Protein AF-A0A6V7JNB5-F1 (afdb_monomer)

Secondary structure (DSSP, 8-state):
-EEE--SPPPPTT--HHHHHHHHHHHHHHHHHHHHHH-TTS-EEE-SSPHHHHHHHHHHHHHHTT---TTSEEE--HHHHHHHHHHHHHT-

Solvent-accessible surface area (backbone atoms only — not comparable to full-atom values): 5166 Å² total; per-residue (Å²): 110,45,76,38,72,66,65,76,77,91,51,93,94,59,52,72,63,58,47,39,57,56,25,44,53,54,44,40,57,50,30,47,52,37,49,74,76,45,49,86,42,41,38,38,36,52,27,58,56,40,91,54,39,43,60,47,30,49,52,44,20,46,75,69,73,51,59,51,82,92,33,56,46,58,65,59,61,67,58,55,54,48,52,54,49,56,57,58,74,73,106

Radius of gyration: 15.02 Å; Cα contacts (8 Å, |Δi|>4): 108; chains: 1; bounding box: 34×31×42 Å

InterPro domains:
  IPR001236 Lactate/malate dehydrogenase, N-terminal [PF00056] (1-74)
  IPR001252 Malate dehydrogenase, active site [PS00068] (75-87)
  IPR036291 NAD(P)-binding domain superfamily [SSF51735] (1-75)

pLDDT: mean 96.07, std 4.72, range [66.62, 98.75]

Structure (mmC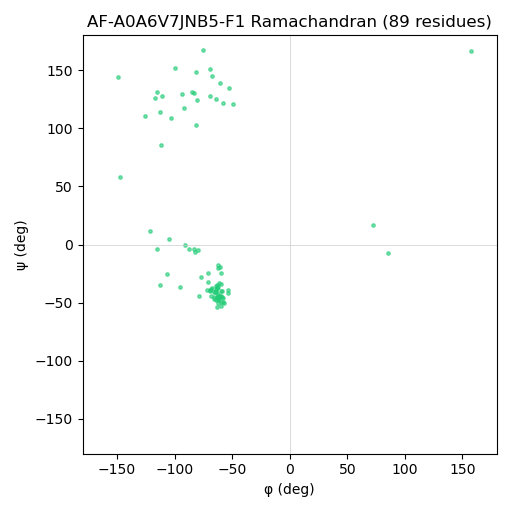IF, N/CA/C/O backbone):
data_AF-A0A6V7JNB5-F1
#
_entry.id   AF-A0A6V7JNB5-F1
#
loop_
_atom_site.group_PDB
_atom_site.id
_atom_site.type_symbol
_atom_site.label_atom_id
_atom_site.label_alt_id
_atom_site.label_comp_id
_atom_site.label_asym_id
_atom_site.label_entity_id
_atom_site.label_seq_id
_atom_site.pdbx_PDB_ins_code
_atom_site.Cartn_x
_atom_site.Cartn_y
_atom_site.Cartn_z
_atom_site.occupancy
_atom_site.B_iso_or_equiv
_atom_site.auth_seq_id
_atom_site.auth_comp_id
_atom_site.auth_asym_id
_atom_site.auth_atom_id
_atom_site.pdbx_PDB_model_num
ATOM 1 N N . VAL A 1 1 ? -13.200 -0.842 -3.685 1.00 96.31 1 VAL A N 1
ATOM 2 C CA . VAL A 1 1 ? -11.726 -0.953 -3.798 1.00 96.31 1 VAL A CA 1
ATOM 3 C C . VAL A 1 1 ? -11.173 0.461 -3.746 1.00 96.31 1 VAL A C 1
ATOM 5 O O . VAL A 1 1 ? -11.772 1.322 -4.377 1.00 96.31 1 VAL A O 1
ATOM 8 N N . VAL A 1 2 ? -10.104 0.703 -2.992 1.00 98.56 2 VAL A N 1
ATOM 9 C CA . VAL A 1 2 ? -9.386 1.982 -2.907 1.00 98.56 2 VAL A CA 1
ATOM 10 C C . VAL A 1 2 ? -7.968 1.750 -3.410 1.00 98.56 2 VAL A C 1
ATOM 12 O O . VAL A 1 2 ? -7.282 0.853 -2.930 1.00 98.56 2 VAL A O 1
ATOM 15 N N . ILE A 1 3 ? -7.536 2.540 -4.389 1.00 98.44 3 ILE A N 1
ATOM 16 C CA . ILE A 1 3 ? -6.180 2.483 -4.940 1.00 98.44 3 ILE A CA 1
ATOM 17 C C . ILE A 1 3 ? -5.472 3.768 -4.523 1.00 98.44 3 ILE A C 1
ATOM 19 O O . ILE A 1 3 ? -5.997 4.855 -4.758 1.00 98.44 3 ILE A O 1
ATOM 23 N N . ILE A 1 4 ? -4.291 3.644 -3.917 1.00 98.19 4 ILE A N 1
ATOM 24 C CA . ILE A 1 4 ? -3.495 4.769 -3.420 1.00 98.19 4 ILE A CA 1
ATOM 25 C C . ILE A 1 4 ? -2.219 4.899 -4.267 1.00 98.19 4 ILE A C 1
ATOM 27 O O . ILE A 1 4 ? -1.178 4.345 -3.905 1.00 98.19 4 ILE A O 1
ATOM 31 N N . PRO A 1 5 ? -2.282 5.614 -5.410 1.00 97.38 5 PRO A N 1
ATOM 32 C CA . PRO A 1 5 ? -1.110 6.027 -6.181 1.00 97.38 5 PRO A CA 1
ATOM 33 C C . PRO A 1 5 ? -0.529 7.363 -5.702 1.00 97.38 5 PRO A C 1
ATOM 35 O O . PRO A 1 5 ? 0.477 7.817 -6.239 1.00 97.38 5 PRO A O 1
ATOM 38 N N . ALA A 1 6 ? -1.175 8.011 -4.726 1.00 95.12 6 ALA A N 1
ATOM 39 C CA . ALA A 1 6 ? -0.787 9.319 -4.223 1.00 95.12 6 ALA A CA 1
ATOM 40 C C . ALA A 1 6 ? 0.628 9.296 -3.635 1.00 95.12 6 ALA A C 1
ATOM 42 O O . ALA A 1 6 ? 1.016 8.369 -2.927 1.00 95.12 6 ALA A O 1
ATOM 43 N N . GLY A 1 7 ? 1.400 10.333 -3.913 1.00 90.75 7 GLY A N 1
ATOM 44 C CA . GLY A 1 7 ? 2.764 10.455 -3.429 1.00 90.75 7 GLY A CA 1
ATOM 45 C C . GLY A 1 7 ? 3.564 11.404 -4.299 1.00 90.75 7 GLY A C 1
ATOM 46 O O . GLY A 1 7 ? 3.152 11.782 -5.397 1.00 90.75 7 GLY A O 1
ATOM 47 N N . VAL A 1 8 ? 4.724 11.795 -3.795 1.00 89.69 8 VAL A N 1
ATOM 48 C CA . VAL A 1 8 ? 5.664 12.635 -4.527 1.00 89.69 8 VAL A CA 1
ATO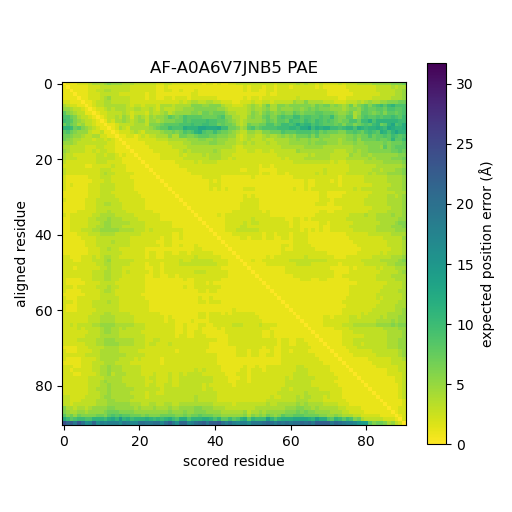M 49 C C . VAL A 1 8 ? 6.665 11.723 -5.239 1.00 89.69 8 VAL A C 1
ATOM 51 O O . VAL A 1 8 ? 7.220 10.822 -4.605 1.00 89.69 8 VAL A O 1
ATOM 54 N N . PRO A 1 9 ? 6.909 11.899 -6.550 1.00 85.56 9 PRO A N 1
ATOM 55 C CA . PRO A 1 9 ? 7.990 11.195 -7.221 1.00 85.56 9 PRO A CA 1
ATOM 56 C C . PRO A 1 9 ? 9.333 11.724 -6.720 1.00 85.56 9 PRO A C 1
ATOM 58 O O . PRO A 1 9 ? 9.465 12.897 -6.367 1.00 85.56 9 PRO A O 1
ATOM 61 N N . ARG A 1 10 ? 10.362 10.875 -6.737 1.00 86.06 10 ARG A N 1
ATOM 62 C CA . ARG A 1 10 ? 11.713 11.301 -6.366 1.00 86.06 10 ARG A CA 1
ATOM 63 C C . ARG A 1 10 ? 12.163 12.457 -7.267 1.00 86.06 10 ARG A C 1
ATOM 65 O O . ARG A 1 10 ? 12.228 12.300 -8.484 1.00 86.06 10 ARG A O 1
ATOM 72 N N . LYS A 1 11 ? 12.502 13.597 -6.662 1.00 86.19 11 LYS A N 1
ATOM 73 C CA . LYS A 1 11 ? 13.062 14.765 -7.358 1.00 86.19 11 LYS A CA 1
ATOM 74 C C . LYS A 1 11 ? 14.587 14.818 -7.196 1.00 86.19 11 LYS A C 1
ATOM 76 O O . LYS A 1 11 ? 15.098 14.330 -6.183 1.00 86.19 11 LYS A O 1
ATOM 81 N N . PRO A 1 12 ? 15.329 15.407 -8.154 1.00 88.50 12 PRO A N 1
ATOM 82 C CA . PRO A 1 12 ? 16.746 15.708 -7.962 1.00 88.50 12 PRO A CA 1
ATOM 83 C C . PRO A 1 12 ? 16.957 16.510 -6.669 1.00 88.50 12 PRO A C 1
ATOM 85 O O . PRO A 1 12 ? 16.198 17.434 -6.391 1.00 88.50 12 PRO A O 1
ATOM 88 N N . GLY A 1 13 ? 17.952 16.130 -5.865 1.00 88.12 13 GLY A N 1
ATOM 89 C CA . GLY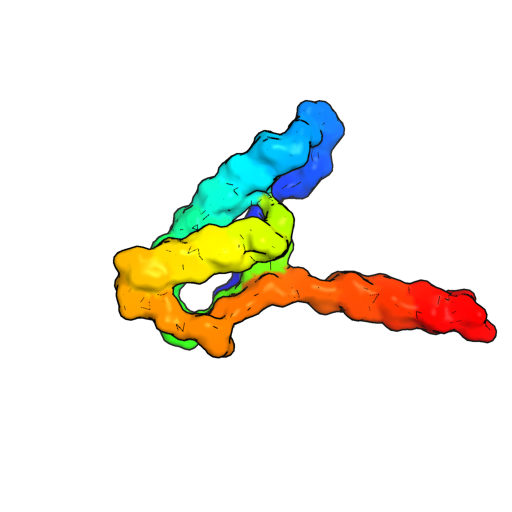 A 1 13 ? 18.246 16.770 -4.574 1.00 88.12 13 GLY A CA 1
ATOM 90 C C . GLY A 1 13 ? 17.446 16.252 -3.369 1.00 88.12 13 GLY A C 1
ATOM 91 O O . GLY A 1 13 ? 17.779 16.608 -2.247 1.00 88.12 13 GLY A O 1
ATOM 92 N N . MET A 1 14 ? 16.445 15.385 -3.562 1.00 89.12 14 MET A N 1
ATOM 93 C CA . MET A 1 14 ? 15.691 14.770 -2.461 1.00 89.12 14 MET A CA 1
ATOM 94 C C . MET A 1 14 ? 16.399 13.513 -1.932 1.00 89.12 14 MET A C 1
ATOM 96 O O . MET A 1 14 ? 16.773 12.622 -2.714 1.00 89.12 14 MET A O 1
ATOM 100 N N . THR A 1 15 ? 16.558 13.411 -0.609 1.00 90.25 15 THR A N 1
ATOM 101 C CA . THR A 1 15 ? 17.099 12.201 0.023 1.00 90.25 15 THR A CA 1
ATOM 102 C C . THR A 1 15 ? 16.058 11.076 0.040 1.00 90.25 15 THR A C 1
ATOM 104 O O . THR A 1 15 ? 14.876 11.274 -0.253 1.00 90.25 15 THR A O 1
ATOM 107 N N . ARG A 1 16 ? 16.493 9.849 0.353 1.00 86.25 16 ARG A N 1
ATOM 108 C CA . ARG A 1 16 ? 15.559 8.725 0.538 1.00 86.25 16 ARG A CA 1
ATOM 109 C C . ARG A 1 16 ? 14.624 8.967 1.724 1.00 86.25 16 ARG A C 1
ATOM 111 O O . ARG A 1 16 ? 13.444 8.646 1.617 1.00 86.25 16 ARG A O 1
ATOM 118 N N . ASP A 1 17 ? 15.142 9.566 2.791 1.00 89.62 17 ASP A N 1
ATOM 119 C CA . ASP A 1 17 ? 14.386 9.814 4.017 1.00 89.62 17 ASP A CA 1
ATOM 120 C C . ASP A 1 17 ? 13.346 10.920 3.816 1.00 89.62 17 ASP A C 1
ATOM 122 O O . ASP A 1 17 ? 12.208 10.768 4.249 1.00 89.62 17 ASP A O 1
ATO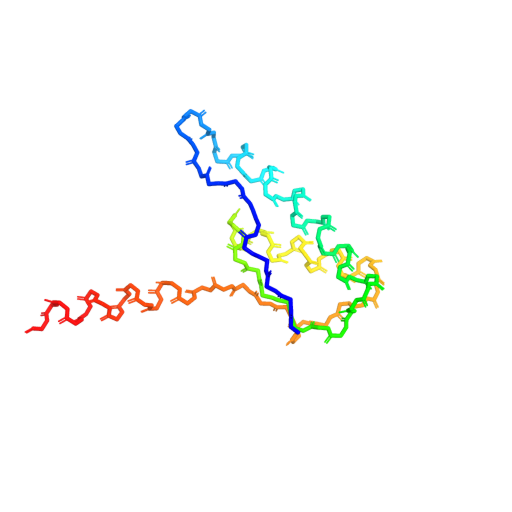M 126 N N . ASP A 1 18 ? 13.670 11.981 3.068 1.00 89.88 18 ASP A N 1
ATOM 127 C CA . ASP A 1 18 ? 12.703 13.038 2.729 1.00 89.88 18 ASP A CA 1
ATOM 128 C C . ASP A 1 18 ? 11.513 12.484 1.938 1.00 89.88 18 ASP A C 1
ATOM 130 O O . ASP A 1 18 ? 10.349 12.797 2.214 1.00 89.88 18 ASP A O 1
ATOM 134 N N . LEU A 1 19 ? 11.810 11.632 0.952 1.00 89.94 19 LEU A N 1
ATOM 135 C CA . LEU A 1 19 ? 10.800 10.964 0.140 1.00 89.94 19 LEU A CA 1
ATOM 136 C C . LEU A 1 19 ? 9.927 10.044 1.001 1.00 89.94 19 LEU A C 1
ATOM 138 O O . LEU A 1 19 ? 8.702 10.066 0.874 1.00 89.94 19 LEU A O 1
ATOM 142 N N . PHE A 1 20 ? 10.554 9.254 1.878 1.00 92.62 20 PHE A N 1
ATOM 143 C CA . PHE A 1 20 ? 9.846 8.382 2.808 1.00 92.62 20 PHE A CA 1
ATOM 144 C C . PHE A 1 20 ? 8.920 9.184 3.723 1.00 92.62 20 PHE A C 1
ATOM 146 O O . PHE A 1 20 ? 7.729 8.898 3.754 1.00 92.62 20 PHE A O 1
ATOM 153 N N . ASN A 1 21 ? 9.427 10.216 4.398 1.00 93.56 21 ASN A N 1
ATOM 154 C CA . ASN A 1 21 ? 8.651 11.030 5.335 1.00 93.56 21 ASN A CA 1
ATOM 155 C C . ASN A 1 21 ? 7.449 11.697 4.656 1.00 93.56 21 ASN A C 1
ATOM 157 O O . ASN A 1 21 ? 6.350 11.718 5.212 1.00 93.56 21 ASN A O 1
ATOM 161 N N . THR A 1 22 ? 7.639 12.189 3.429 1.00 94.56 22 THR A N 1
ATOM 162 C CA . THR A 1 22 ? 6.568 12.810 2.641 1.00 94.56 22 THR A CA 1
ATOM 163 C C . THR A 1 22 ? 5.485 11.801 2.262 1.00 94.56 22 THR A C 1
ATOM 165 O O . THR A 1 22 ? 4.299 12.067 2.428 1.00 94.56 22 THR A O 1
ATOM 168 N N . ASN A 1 23 ? 5.861 10.625 1.762 1.00 95.50 23 ASN A N 1
ATOM 169 C CA . ASN A 1 23 ? 4.869 9.634 1.344 1.00 95.50 23 ASN A CA 1
ATOM 170 C C . ASN A 1 23 ? 4.241 8.901 2.539 1.00 95.50 23 ASN A C 1
ATOM 172 O O . ASN A 1 23 ? 3.081 8.506 2.465 1.00 95.50 23 ASN A O 1
ATOM 176 N N . ALA A 1 24 ? 4.961 8.769 3.654 1.00 95.88 24 ALA A N 1
ATOM 177 C CA . ALA A 1 24 ? 4.454 8.207 4.899 1.00 95.88 24 ALA A CA 1
ATOM 178 C C . ALA A 1 24 ? 3.287 9.029 5.464 1.00 95.88 24 ALA A C 1
ATOM 180 O O . ALA A 1 24 ? 2.273 8.448 5.849 1.00 95.88 24 ALA A O 1
ATOM 181 N N . SER A 1 25 ? 3.396 10.363 5.485 1.00 96.88 25 SER A N 1
ATOM 182 C CA . SER A 1 25 ? 2.309 11.230 5.958 1.00 96.88 25 SER A CA 1
ATOM 183 C C . SER A 1 25 ? 1.084 11.156 5.046 1.00 96.88 25 SER A C 1
ATOM 185 O O . SER A 1 25 ? -0.021 10.943 5.538 1.00 96.88 25 SER A O 1
ATOM 187 N N . ILE A 1 26 ? 1.285 11.213 3.725 1.00 97.81 26 ILE A N 1
ATOM 188 C CA . ILE A 1 26 ? 0.208 11.088 2.730 1.00 97.81 26 ILE A CA 1
ATOM 189 C C . ILE A 1 26 ? -0.539 9.759 2.897 1.00 97.81 26 ILE A C 1
ATOM 191 O O . ILE A 1 26 ? -1.768 9.737 2.951 1.00 97.81 26 ILE A O 1
ATOM 195 N N . VAL A 1 27 ? 0.188 8.642 2.991 1.00 98.31 27 VAL A N 1
ATOM 196 C CA . VAL A 1 27 ? -0.423 7.312 3.128 1.00 98.31 27 VAL A CA 1
ATOM 197 C C . VAL A 1 27 ? -1.159 7.172 4.454 1.00 98.31 27 VAL A C 1
ATOM 199 O O . VAL A 1 27 ? -2.259 6.627 4.465 1.00 98.31 27 VAL A O 1
ATOM 202 N N . ARG A 1 28 ? -0.596 7.683 5.555 1.00 98.31 28 ARG A N 1
ATOM 203 C CA . ARG A 1 28 ? -1.255 7.678 6.867 1.00 98.31 28 ARG A CA 1
ATOM 204 C C . ARG A 1 28 ? -2.607 8.389 6.809 1.00 98.31 28 ARG A C 1
ATOM 206 O O . ARG A 1 28 ? -3.603 7.824 7.252 1.00 98.31 28 ARG A O 1
ATOM 213 N N . ASP A 1 29 ? -2.641 9.595 6.253 1.00 98.50 29 ASP A N 1
ATOM 214 C CA . ASP A 1 29 ? -3.851 10.423 6.237 1.00 98.50 29 ASP A CA 1
ATOM 215 C C . ASP A 1 29 ? -4.935 9.812 5.333 1.00 98.50 29 ASP A C 1
ATOM 217 O O . ASP A 1 29 ? -6.113 9.779 5.688 1.00 98.50 29 ASP A O 1
ATOM 221 N N . LEU A 1 30 ? -4.540 9.229 4.196 1.00 98.56 30 LEU A N 1
ATOM 222 C CA . LEU A 1 30 ? -5.465 8.502 3.325 1.00 98.56 30 LEU A CA 1
ATOM 223 C C . LEU A 1 30 ? -5.960 7.195 3.960 1.00 98.56 30 LEU A C 1
ATOM 225 O O . LEU A 1 30 ? -7.138 6.869 3.830 1.00 98.56 30 LEU A O 1
ATOM 229 N N . ALA A 1 31 ? -5.103 6.455 4.669 1.00 98.44 31 ALA A N 1
ATOM 230 C CA . ALA A 1 31 ? -5.504 5.247 5.391 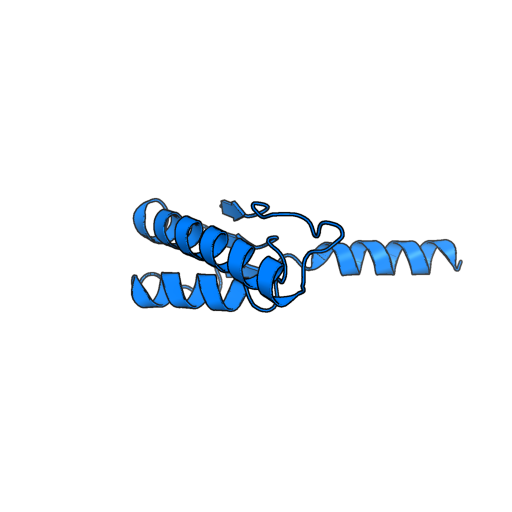1.00 98.44 31 ALA A CA 1
ATOM 231 C C . ALA A 1 31 ? -6.501 5.560 6.519 1.00 98.44 31 ALA A C 1
ATOM 233 O O . ALA A 1 31 ? -7.444 4.795 6.721 1.00 98.44 31 ALA A O 1
ATOM 234 N N . GLN A 1 32 ? -6.347 6.702 7.197 1.00 98.69 32 GLN A N 1
ATOM 235 C CA . GLN A 1 32 ? -7.303 7.183 8.197 1.00 98.69 32 GLN A CA 1
ATOM 236 C C . GLN A 1 32 ? -8.679 7.436 7.562 1.00 98.69 32 GLN A C 1
ATOM 238 O O . GLN A 1 32 ? -9.688 6.929 8.048 1.00 98.69 32 GLN A O 1
ATOM 243 N N . ALA A 1 33 ? -8.720 8.124 6.417 1.00 98.69 33 ALA A N 1
ATOM 244 C CA . ALA A 1 33 ? -9.967 8.347 5.683 1.00 98.69 33 ALA A CA 1
ATOM 245 C C . ALA A 1 33 ? -10.615 7.031 5.209 1.00 98.69 33 ALA A C 1
ATOM 247 O O . ALA A 1 33 ? -11.838 6.886 5.240 1.00 98.69 33 ALA A O 1
ATOM 248 N N . VAL A 1 34 ? -9.813 6.042 4.799 1.00 98.62 34 VAL A N 1
ATOM 249 C CA . VAL A 1 34 ? -10.319 4.701 4.462 1.00 98.62 34 VAL A CA 1
ATOM 250 C C . VAL A 1 34 ? -10.950 4.027 5.678 1.00 98.62 34 VAL A C 1
ATOM 252 O O . VAL A 1 34 ? -12.040 3.467 5.547 1.00 98.62 34 VAL A O 1
ATOM 255 N N . ALA A 1 35 ? -10.300 4.104 6.843 1.00 98.62 35 ALA A N 1
ATOM 256 C CA . ALA A 1 35 ? -10.802 3.521 8.083 1.00 98.62 35 ALA A CA 1
ATOM 257 C C . ALA A 1 35 ? -12.182 4.080 8.468 1.00 98.62 35 ALA A C 1
ATOM 259 O O . ALA A 1 35 ? -13.058 3.326 8.889 1.00 98.62 35 ALA A O 1
ATOM 260 N N . GLU A 1 36 ? -12.383 5.385 8.282 1.00 98.62 36 GLU A N 1
ATOM 261 C CA . GLU A 1 36 ? -13.619 6.088 8.639 1.00 98.62 36 GLU A CA 1
ATOM 262 C C . GLU A 1 36 ? -14.743 5.882 7.616 1.00 98.62 36 GLU A C 1
ATOM 264 O O . GLU A 1 36 ? -15.891 5.641 7.986 1.00 98.62 36 GLU A O 1
ATOM 269 N N . VAL A 1 37 ? -14.430 5.970 6.320 1.00 98.69 37 VAL A N 1
ATOM 270 C CA . VAL A 1 37 ? -15.454 6.054 5.264 1.00 98.69 37 VAL A CA 1
ATOM 271 C C . VAL A 1 37 ? -15.776 4.693 4.652 1.00 98.69 37 VAL A C 1
ATOM 273 O O . VAL A 1 37 ? -16.921 4.424 4.286 1.00 98.69 37 VAL A O 1
ATOM 276 N N . CYS A 1 38 ? -14.780 3.818 4.492 1.00 98.50 38 CYS A N 1
ATOM 277 C CA . CYS A 1 38 ? -14.953 2.551 3.779 1.00 98.50 38 CYS A CA 1
ATOM 278 C C . CYS A 1 38 ? -14.069 1.411 4.327 1.00 98.50 38 CYS A C 1
ATOM 280 O O . CYS A 1 38 ? -13.351 0.769 3.556 1.00 98.50 38 CYS A O 1
ATOM 282 N N . PRO A 1 39 ? -14.178 1.055 5.624 1.00 98.19 39 PRO A N 1
ATOM 283 C CA . PRO A 1 39 ? -13.264 0.118 6.295 1.00 98.19 39 PRO A CA 1
ATOM 284 C C . PRO A 1 39 ? -13.233 -1.297 5.696 1.00 98.19 39 PRO A C 1
ATOM 286 O O . PRO A 1 39 ? -12.293 -2.050 5.910 1.00 98.19 39 PRO A O 1
ATOM 289 N N . LYS A 1 40 ? -14.259 -1.685 4.927 1.00 98.19 40 LYS A N 1
ATOM 290 C CA . LYS A 1 40 ? -14.342 -3.000 4.266 1.00 98.19 40 LYS A CA 1
ATOM 291 C C . LYS A 1 40 ? -13.758 -3.012 2.847 1.00 98.19 40 LYS A C 1
ATOM 293 O O . LYS A 1 40 ? -13.815 -4.046 2.174 1.00 98.19 40 LYS A O 1
ATOM 298 N N . ALA A 1 41 ? -13.251 -1.886 2.346 1.00 98.62 41 ALA A N 1
ATOM 299 C CA . ALA A 1 41 ? -12.658 -1.820 1.019 1.00 98.62 41 ALA A CA 1
ATOM 300 C C . ALA A 1 41 ? -11.351 -2.626 0.946 1.00 98.62 41 ALA A C 1
ATOM 302 O O . ALA A 1 41 ? -10.570 -2.662 1.886 1.00 98.62 41 ALA A O 1
ATOM 303 N N . PHE A 1 42 ? -11.096 -3.238 -0.209 1.00 98.75 42 PHE A N 1
ATOM 304 C CA . PHE A 1 42 ? -9.749 -3.669 -0.580 1.00 98.75 42 PHE A CA 1
ATOM 305 C C . PHE A 1 42 ? -8.880 -2.435 -0.849 1.00 98.75 42 PHE A C 1
ATOM 307 O O . PHE A 1 42 ? -9.293 -1.588 -1.646 1.00 98.75 42 PHE A O 1
ATOM 314 N N . VAL A 1 43 ? -7.715 -2.345 -0.211 1.00 98.69 43 VAL A N 1
ATOM 315 C CA . VAL A 1 43 ? -6.786 -1.211 -0.241 1.00 98.69 43 VAL A CA 1
ATOM 316 C C . VAL A 1 43 ? -5.500 -1.614 -0.962 1.00 98.69 43 VAL A C 1
ATOM 318 O O . VAL A 1 43 ? -4.733 -2.442 -0.473 1.00 98.69 43 VAL A O 1
ATOM 321 N N . ALA A 1 44 ? -5.264 -0.999 -2.119 1.00 98.69 44 ALA A N 1
ATOM 322 C CA . ALA A 1 44 ? -4.091 -1.219 -2.955 1.00 98.69 44 ALA A CA 1
ATOM 323 C C . ALA A 1 44 ? -3.101 -0.055 -2.801 1.00 98.69 44 ALA A C 1
ATOM 325 O O . ALA A 1 44 ? -3.362 1.050 -3.284 1.00 98.69 44 ALA A O 1
ATOM 326 N N . ILE A 1 45 ? -1.964 -0.289 -2.148 1.00 98.44 45 ILE A N 1
ATOM 327 C CA . ILE A 1 45 ? -0.927 0.726 -1.929 1.00 98.44 45 ILE A CA 1
ATOM 328 C C . ILE A 1 45 ? 0.094 0.678 -3.070 1.00 98.44 45 ILE A C 1
ATOM 330 O O . ILE A 1 45 ? 0.780 -0.327 -3.252 1.00 98.44 45 ILE A O 1
ATOM 334 N N . ILE A 1 46 ? 0.210 1.770 -3.827 1.00 97.94 46 ILE A N 1
ATOM 335 C CA . ILE A 1 46 ? 1.234 1.962 -4.872 1.00 97.94 46 ILE A CA 1
ATOM 336 C C . ILE A 1 46 ? 2.305 2.961 -4.398 1.00 97.94 46 ILE A C 1
ATOM 338 O O . ILE A 1 46 ? 3.448 2.919 -4.855 1.00 97.94 46 ILE A O 1
ATOM 342 N N . SER A 1 47 ? 1.953 3.857 -3.470 1.00 96.62 47 SER A N 1
ATOM 343 C CA . SER A 1 47 ? 2.839 4.874 -2.896 1.00 96.62 47 SER A CA 1
ATOM 344 C C . SER A 1 47 ? 4.171 4.289 -2.428 1.00 96.62 47 SER A C 1
ATOM 346 O O . SER A 1 47 ? 4.220 3.420 -1.555 1.00 96.62 47 SER A O 1
ATOM 348 N N . ASN A 1 48 ? 5.268 4.799 -2.985 1.00 94.44 48 ASN A N 1
ATOM 349 C CA . ASN A 1 48 ? 6.606 4.333 -2.648 1.00 94.44 48 ASN A CA 1
ATOM 350 C C . ASN A 1 48 ? 7.134 4.967 -1.350 1.00 94.44 48 ASN A C 1
ATOM 352 O O . ASN A 1 48 ? 6.870 6.143 -1.107 1.00 94.44 48 ASN A O 1
ATOM 356 N N . PRO A 1 49 ? 7.961 4.251 -0.572 1.00 94.94 49 PRO A N 1
ATOM 357 C CA . PRO A 1 49 ? 8.351 2.852 -0.769 1.00 94.94 49 PRO A CA 1
ATOM 358 C C . PRO A 1 49 ? 7.278 1.879 -0.247 1.00 94.94 49 PRO A C 1
ATOM 360 O O . PRO A 1 49 ? 6.938 1.922 0.934 1.00 94.94 49 PRO A O 1
ATOM 363 N N . VAL A 1 50 ? 6.796 0.962 -1.101 1.00 97.00 50 VAL A N 1
ATOM 364 C CA . VAL A 1 50 ? 5.719 -0.004 -0.767 1.00 97.00 50 VAL A CA 1
ATOM 365 C C . VAL A 1 50 ? 6.028 -0.805 0.504 1.00 97.00 50 VAL A C 1
ATOM 367 O O . VAL A 1 50 ? 5.157 -0.995 1.351 1.00 97.00 50 VAL A O 1
ATOM 370 N N . ASN A 1 51 ? 7.293 -1.196 0.681 1.00 96.50 51 ASN A N 1
ATOM 371 C CA . ASN A 1 51 ? 7.763 -1.966 1.837 1.00 96.50 51 ASN A CA 1
ATOM 372 C C . ASN A 1 51 ? 7.595 -1.240 3.179 1.00 96.50 51 ASN A C 1
ATOM 374 O O . ASN A 1 51 ? 7.650 -1.882 4.222 1.00 96.50 51 ASN A O 1
ATOM 378 N N . SER A 1 52 ? 7.407 0.080 3.170 1.00 96.75 52 SER A N 1
ATOM 379 C CA . SER A 1 52 ? 7.191 0.869 4.384 1.00 96.75 52 SER A CA 1
ATOM 380 C C . SER A 1 52 ? 5.781 1.451 4.448 1.00 96.75 52 SER A C 1
ATOM 382 O O . SER A 1 52 ? 5.197 1.516 5.525 1.00 96.75 52 SER A O 1
ATOM 384 N N . THR A 1 53 ? 5.195 1.829 3.310 1.00 97.62 53 THR A N 1
ATOM 385 C CA . THR A 1 53 ? 3.849 2.416 3.256 1.00 97.62 53 THR A CA 1
ATOM 386 C C . THR A 1 53 ? 2.744 1.399 3.547 1.00 97.62 53 THR A C 1
ATOM 388 O O . THR A 1 53 ? 1.758 1.768 4.182 1.00 97.62 53 THR A O 1
ATOM 391 N N . VAL A 1 54 ? 2.912 0.122 3.176 1.00 98.50 54 VAL A N 1
ATOM 392 C CA . VAL A 1 54 ? 1.963 -0.944 3.553 1.00 98.50 54 VAL A CA 1
ATOM 393 C C . VAL A 1 54 ? 1.913 -1.134 5.076 1.00 98.50 54 VAL A C 1
ATOM 395 O O . VAL A 1 54 ? 0.820 -0.996 5.621 1.00 98.50 54 VAL A O 1
ATOM 398 N N . PRO A 1 55 ? 3.038 -1.353 5.795 1.00 98.38 55 PRO A N 1
ATOM 399 C CA . PRO A 1 55 ? 3.027 -1.381 7.259 1.00 98.38 55 PRO A CA 1
ATOM 400 C C . PRO A 1 55 ? 2.408 -0.135 7.903 1.00 98.38 55 PRO A C 1
ATOM 402 O O . PRO A 1 55 ? 1.622 -0.266 8.834 1.00 98.38 55 PRO A O 1
ATOM 405 N N . ILE A 1 56 ? 2.698 1.067 7.389 1.00 98.38 56 ILE A N 1
ATOM 406 C CA . ILE A 1 56 ? 2.109 2.314 7.908 1.00 98.38 56 ILE A CA 1
ATOM 407 C C . ILE A 1 56 ? 0.581 2.293 7.798 1.00 98.38 56 ILE A C 1
ATOM 409 O O . ILE A 1 56 ? -0.108 2.576 8.776 1.00 98.38 56 ILE A O 1
ATOM 413 N N . ALA A 1 57 ? 0.044 1.950 6.626 1.00 98.50 57 ALA A N 1
ATOM 414 C CA . ALA A 1 57 ? -1.398 1.862 6.431 1.00 98.50 57 ALA A CA 1
ATOM 415 C C . ALA A 1 57 ? -2.023 0.758 7.304 1.00 98.50 57 ALA A C 1
ATOM 417 O O . ALA A 1 57 ? -3.065 0.992 7.915 1.00 98.50 57 ALA A O 1
ATOM 418 N N . SER A 1 58 ? -1.370 -0.402 7.433 1.00 98.56 58 SER A N 1
ATOM 419 C CA . SER A 1 58 ? -1.809 -1.484 8.325 1.00 98.56 58 SER A CA 1
ATOM 420 C C . SER A 1 58 ? -1.920 -1.026 9.780 1.00 98.56 58 SER A C 1
ATOM 422 O O . SER A 1 58 ? -2.937 -1.278 10.420 1.00 98.56 58 SER A O 1
ATOM 424 N N . GLU A 1 59 ? -0.919 -0.304 10.287 1.00 98.69 59 GLU A N 1
ATOM 425 C CA . GLU A 1 59 ? -0.912 0.235 11.653 1.00 98.69 59 GLU A CA 1
ATOM 426 C C . GLU A 1 59 ? -2.019 1.270 11.880 1.00 98.69 59 GLU A C 1
ATOM 428 O O . GLU A 1 59 ? -2.655 1.283 12.933 1.00 98.69 59 GLU A O 1
ATOM 433 N N . VAL A 1 60 ? -2.296 2.127 10.892 1.00 98.62 60 VAL A N 1
ATOM 434 C CA . VAL A 1 60 ? -3.410 3.088 10.968 1.00 98.62 60 VAL A CA 1
ATOM 435 C C . VAL A 1 60 ? -4.750 2.358 11.066 1.00 98.62 60 VAL A C 1
ATOM 437 O O . VAL A 1 60 ? -5.545 2.646 11.960 1.00 98.62 60 VAL A O 1
ATOM 440 N N . LEU A 1 61 ? -4.979 1.362 10.207 1.00 98.62 61 LEU A N 1
ATOM 441 C CA . LEU A 1 61 ? -6.195 0.546 10.248 1.00 98.62 61 LEU A CA 1
ATOM 442 C C . LEU A 1 61 ? -6.309 -0.253 11.556 1.00 98.62 61 LEU A C 1
ATOM 444 O O . LEU A 1 61 ? -7.414 -0.431 12.074 1.00 98.62 61 LEU A O 1
ATOM 448 N N . GLN A 1 62 ? -5.183 -0.720 12.108 1.00 98.56 62 GLN A N 1
ATOM 449 C CA . GLN A 1 62 ? -5.150 -1.461 13.369 1.00 98.56 62 GLN A CA 1
ATOM 450 C C . GLN A 1 62 ? -5.511 -0.557 14.549 1.00 98.56 62 GLN A C 1
ATOM 452 O O . GLN A 1 62 ? -6.356 -0.932 15.360 1.00 98.56 62 GLN A O 1
ATOM 457 N N . LYS A 1 63 ? -4.96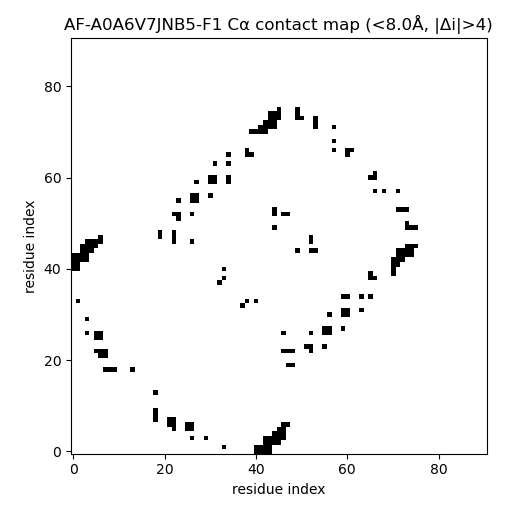2 0.663 14.600 1.00 98.56 63 LYS A N 1
ATOM 458 C CA . LYS A 1 63 ? -5.322 1.681 15.601 1.00 98.56 63 LYS A CA 1
ATOM 459 C C . LYS A 1 63 ? -6.791 2.094 15.522 1.00 98.56 63 LYS A C 1
ATOM 461 O O . LYS A 1 63 ? -7.392 2.379 16.552 1.00 98.56 63 LYS A O 1
ATOM 466 N N . ALA A 1 64 ? -7.369 2.089 14.323 1.00 98.25 64 ALA A N 1
ATOM 467 C CA . ALA A 1 64 ? -8.791 2.339 14.107 1.00 98.25 64 ALA A CA 1
ATOM 468 C C . ALA A 1 64 ? -9.690 1.113 14.385 1.00 98.25 64 ALA A C 1
ATOM 470 O O . ALA A 1 64 ? -10.911 1.226 14.309 1.00 98.25 64 ALA A O 1
ATOM 471 N N . GLY A 1 65 ? -9.122 -0.059 14.700 1.00 98.50 65 GLY A N 1
ATOM 472 C CA . GLY A 1 65 ? -9.876 -1.277 15.021 1.00 98.50 65 GLY A CA 1
ATOM 473 C C . GLY A 1 65 ? -10.561 -1.948 13.824 1.00 98.50 65 GLY A C 1
ATOM 474 O O . GLY A 1 65 ? -11.456 -2.768 14.016 1.00 98.50 65 GLY A O 1
ATOM 475 N N . VAL A 1 66 ? -10.159 -1.614 12.592 1.00 98.56 66 VAL A N 1
ATOM 476 C CA . VAL A 1 66 ? -10.797 -2.086 11.343 1.00 98.56 66 VAL A CA 1
ATOM 477 C C . VAL A 1 66 ? -9.841 -2.851 10.423 1.00 98.56 66 VAL A C 1
ATOM 479 O O . VAL A 1 66 ? -10.154 -3.107 9.262 1.00 98.56 66 VAL A O 1
ATOM 482 N N . TYR A 1 67 ? -8.660 -3.208 10.924 1.00 98.62 67 TYR A N 1
ATOM 483 C CA . TYR A 1 67 ? -7.649 -3.930 10.159 1.00 98.62 67 TYR A CA 1
ATOM 484 C C . TYR A 1 67 ? -8.109 -5.336 9.750 1.00 98.62 67 TYR A C 1
ATOM 486 O O . TYR A 1 67 ? -8.443 -6.165 10.594 1.00 98.62 67 TYR A O 1
ATOM 494 N N . ASP A 1 68 ? -8.044 -5.616 8.448 1.00 98.38 68 ASP A N 1
ATOM 495 C CA . ASP A 1 68 ? -8.187 -6.951 7.866 1.00 98.38 68 ASP A CA 1
ATOM 496 C C . ASP A 1 68 ? -6.957 -7.228 6.979 1.00 98.38 68 ASP A C 1
ATOM 498 O O . ASP A 1 68 ? -6.815 -6.600 5.921 1.00 98.38 68 ASP A O 1
ATOM 502 N N . PRO A 1 69 ? -6.057 -8.153 7.371 1.00 97.88 69 PRO A N 1
ATOM 503 C CA . PRO A 1 69 ? -4.837 -8.442 6.616 1.00 97.88 69 PRO A CA 1
ATOM 504 C C . PRO A 1 69 ? -5.113 -8.985 5.207 1.00 97.88 69 PRO A C 1
ATOM 506 O O . PRO A 1 69 ? -4.248 -8.888 4.344 1.00 97.88 69 PRO A O 1
ATOM 509 N N . ASN A 1 70 ? -6.311 -9.517 4.936 1.00 98.38 70 ASN A N 1
ATOM 510 C CA . ASN A 1 70 ? -6.680 -10.021 3.609 1.00 98.38 70 ASN A CA 1
ATOM 511 C C . ASN A 1 70 ? -7.164 -8.913 2.661 1.00 98.38 70 ASN A C 1
ATOM 513 O O . ASN A 1 70 ? -7.491 -9.184 1.503 1.00 98.38 70 ASN A O 1
ATOM 517 N N . ARG A 1 71 ? -7.268 -7.669 3.145 1.00 98.31 71 ARG A N 1
ATOM 518 C CA . ARG A 1 71 ? -7.810 -6.535 2.383 1.00 98.31 71 ARG A CA 1
ATOM 519 C C . ARG A 1 71 ? -6.801 -5.444 2.094 1.00 98.31 71 ARG A C 1
ATOM 521 O O . ARG A 1 71 ? -7.146 -4.524 1.363 1.00 98.31 71 ARG A O 1
ATOM 528 N N . ILE A 1 72 ? -5.578 -5.543 2.597 1.00 98.38 72 ILE A N 1
ATOM 529 C CA . ILE A 1 72 ? -4.512 -4.582 2.325 1.00 98.38 72 ILE A CA 1
ATOM 530 C C . ILE A 1 72 ? -3.379 -5.255 1.556 1.00 98.38 72 ILE A C 1
ATOM 532 O O . ILE A 1 72 ? -2.924 -6.336 1.915 1.00 98.38 72 ILE A O 1
ATOM 536 N N . PHE A 1 73 ? -2.923 -4.627 0.475 1.00 98.31 73 PHE A N 1
ATOM 537 C CA . PHE A 1 73 ? -1.834 -5.167 -0.333 1.00 98.31 73 PHE A CA 1
ATOM 538 C C . PHE A 1 73 ? -0.999 -4.065 -0.976 1.00 98.31 73 PHE A C 1
ATOM 540 O O . PHE A 1 73 ? -1.502 -3.023 -1.401 1.00 98.31 73 PHE A O 1
ATOM 547 N N . GLY A 1 74 ?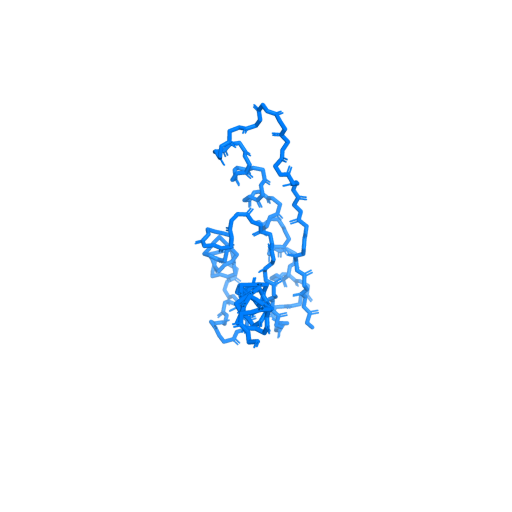 0.303 -4.326 -1.061 1.00 98.44 74 GLY A N 1
ATOM 548 C CA . GLY A 1 74 ? 1.236 -3.527 -1.842 1.00 98.44 74 GLY A CA 1
ATOM 549 C C . GLY A 1 74 ? 1.213 -3.957 -3.302 1.00 98.44 74 GLY A C 1
ATOM 550 O O . GLY A 1 74 ? 1.320 -5.143 -3.606 1.00 98.44 74 GLY A O 1
ATOM 551 N N . VAL A 1 75 ? 1.085 -3.003 -4.217 1.00 98.44 75 VAL A N 1
ATOM 552 C CA . VAL A 1 75 ? 1.118 -3.283 -5.653 1.00 98.44 75 VAL A CA 1
ATOM 553 C C . VAL A 1 75 ? 2.572 -3.407 -6.107 1.00 98.44 75 VAL A C 1
ATOM 555 O O . VAL A 1 75 ? 3.261 -2.412 -6.309 1.00 98.44 75 VAL A O 1
ATOM 558 N N . THR A 1 76 ? 3.026 -4.643 -6.301 1.00 98.25 76 THR A N 1
ATOM 559 C CA . THR A 1 76 ? 4.372 -4.987 -6.805 1.00 98.25 76 THR A CA 1
ATOM 560 C C . THR A 1 76 ? 4.357 -5.456 -8.262 1.00 98.25 76 THR A C 1
ATOM 562 O O . THR A 1 76 ? 5.376 -5.840 -8.829 1.00 98.25 76 THR A O 1
ATOM 565 N N . THR A 1 77 ? 3.193 -5.400 -8.914 1.00 98.44 77 THR A N 1
ATOM 566 C CA . THR A 1 77 ? 2.970 -5.942 -10.261 1.00 98.44 77 THR A CA 1
ATOM 567 C C . THR A 1 77 ? 3.879 -5.324 -11.327 1.00 98.44 77 THR A C 1
ATOM 569 O O . THR A 1 77 ? 4.166 -5.981 -12.323 1.00 98.44 77 THR A O 1
ATOM 572 N N . LEU A 1 78 ? 4.386 -4.100 -11.124 1.00 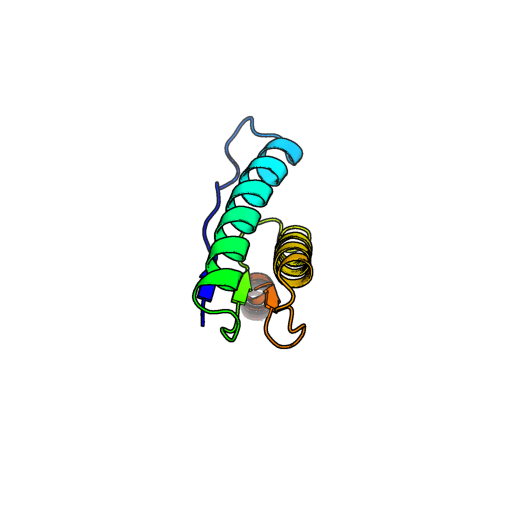98.00 78 LEU A N 1
ATOM 573 C CA . LEU A 1 78 ? 5.346 -3.483 -12.044 1.00 98.00 78 LEU A CA 1
ATOM 574 C C . LEU A 1 78 ? 6.637 -4.306 -12.183 1.00 98.00 78 LEU A C 1
ATOM 576 O O . LEU A 1 78 ? 7.199 -4.364 -13.275 1.00 98.00 78 LEU A O 1
ATOM 580 N N . ASP A 1 79 ? 7.083 -4.967 -11.115 1.00 97.94 79 ASP A N 1
ATOM 581 C CA . ASP A 1 79 ? 8.284 -5.802 -11.157 1.00 97.94 79 ASP A CA 1
ATOM 582 C C . ASP A 1 79 ? 8.042 -7.054 -12.005 1.00 97.94 79 ASP A C 1
ATOM 584 O O . ASP A 1 79 ? 8.867 -7.394 -12.846 1.00 97.94 79 ASP A O 1
ATOM 588 N N . ILE A 1 80 ? 6.855 -7.661 -11.893 1.00 98.31 80 ILE A N 1
ATOM 589 C CA . ILE A 1 80 ? 6.433 -8.782 -12.747 1.00 98.31 80 ILE A CA 1
ATOM 590 C C . ILE A 1 80 ? 6.354 -8.354 -14.217 1.00 98.31 80 ILE A C 1
ATOM 592 O O . ILE A 1 80 ? 6.855 -9.058 -15.092 1.00 98.31 80 ILE A O 1
ATOM 596 N N . VAL A 1 81 ? 5.759 -7.188 -14.500 1.00 98.50 81 VAL A N 1
ATOM 597 C CA . VAL A 1 81 ? 5.674 -6.638 -15.864 1.00 98.50 81 VAL A CA 1
ATOM 598 C C . VAL A 1 81 ? 7.070 -6.446 -16.458 1.00 98.50 81 VAL A C 1
ATOM 600 O O . VAL A 1 81 ? 7.305 -6.855 -17.594 1.00 98.50 81 VAL A O 1
ATOM 603 N N . ARG A 1 82 ? 8.012 -5.886 -15.689 1.00 98.25 82 ARG A N 1
ATOM 604 C CA . ARG A 1 82 ? 9.408 -5.710 -16.115 1.00 98.2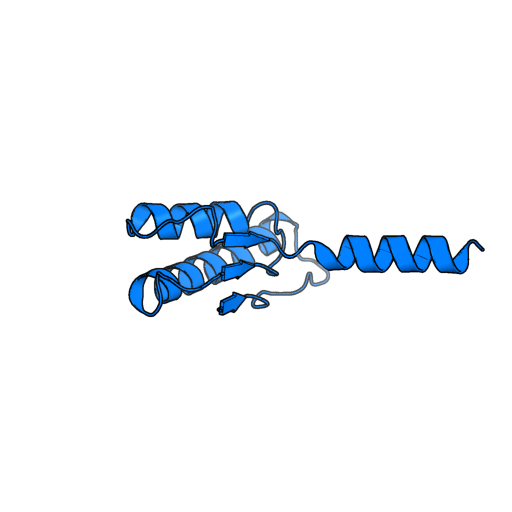5 82 ARG A CA 1
ATOM 605 C C . ARG A 1 82 ? 10.115 -7.039 -16.348 1.00 98.25 82 ARG A C 1
ATOM 607 O O . ARG A 1 82 ? 10.734 -7.203 -17.391 1.00 98.25 82 ARG A O 1
ATOM 614 N N . SER A 1 83 ? 10.002 -7.994 -15.426 1.00 98.38 83 SER A N 1
ATOM 615 C CA . SER A 1 83 ? 10.608 -9.319 -15.589 1.00 98.38 83 SER A CA 1
ATOM 616 C C . SER A 1 83 ? 10.087 -10.033 -16.835 1.00 98.38 83 SER A C 1
ATOM 618 O O . SER A 1 83 ? 10.882 -10.569 -17.603 1.00 98.38 83 SER A O 1
ATOM 620 N N . ASN A 1 84 ? 8.775 -9.990 -17.079 1.00 98.38 84 ASN A N 1
ATOM 621 C CA . ASN A 1 84 ? 8.177 -10.569 -18.281 1.00 98.38 84 ASN A CA 1
ATOM 622 C C . ASN A 1 84 ? 8.686 -9.889 -19.558 1.00 98.38 84 ASN A C 1
ATOM 624 O O . ASN A 1 84 ? 9.001 -10.583 -20.522 1.00 98.38 84 ASN A O 1
ATOM 628 N N . ALA A 1 85 ? 8.794 -8.556 -19.557 1.00 98.31 85 ALA A N 1
ATOM 629 C CA . ALA A 1 85 ? 9.328 -7.802 -20.689 1.00 98.31 85 ALA A CA 1
ATOM 630 C C . ALA A 1 85 ? 10.792 -8.174 -20.974 1.00 98.31 85 ALA A C 1
ATOM 632 O O . ALA A 1 85 ? 11.111 -8.567 -22.091 1.00 98.31 85 ALA A O 1
ATOM 633 N N . PHE A 1 86 ? 11.654 -8.163 -19.953 1.00 98.19 86 PHE A N 1
ATOM 634 C CA . PHE A 1 86 ? 13.077 -8.483 -20.110 1.00 98.19 86 PHE A CA 1
ATOM 635 C C . PHE A 1 86 ? 13.316 -9.929 -20.565 1.00 98.19 86 PHE A C 1
ATOM 637 O O . PHE A 1 86 ? 14.195 -10.176 -21.384 1.00 98.19 86 PHE A O 1
ATOM 644 N N . ILE A 1 87 ? 12.525 -10.894 -20.078 1.00 97.69 87 ILE A N 1
ATOM 645 C CA . ILE A 1 87 ? 12.592 -12.285 -20.558 1.00 97.69 87 ILE A CA 1
ATOM 646 C C . ILE A 1 87 ? 12.106 -12.389 -22.010 1.00 97.69 87 ILE A C 1
ATOM 648 O O . ILE A 1 87 ? 12.647 -13.183 -22.775 1.00 97.69 87 ILE A O 1
ATOM 652 N N . GLY A 1 88 ? 11.079 -11.622 -22.385 1.00 97.88 88 GLY A N 1
ATOM 653 C CA . GLY A 1 88 ? 10.559 -11.584 -23.750 1.00 97.88 88 GLY A CA 1
ATOM 654 C C . GLY A 1 88 ? 11.560 -11.018 -24.756 1.00 97.88 88 GLY A C 1
ATOM 655 O O . GLY A 1 88 ? 11.689 -11.574 -25.837 1.00 97.88 88 GLY A O 1
ATOM 656 N N . GLU A 1 89 ? 12.290 -9.965 -24.385 1.00 95.94 89 GLU A N 1
ATOM 657 C CA . GLU A 1 89 ? 13.336 -9.336 -25.210 1.00 95.94 89 GLU A CA 1
ATOM 658 C C . GLU A 1 89 ? 14.602 -10.195 -25.353 1.00 95.94 89 GLU A C 1
ATOM 660 O O . GLU A 1 89 ? 15.351 -10.035 -26.312 1.00 95.94 89 GLU A O 1
ATOM 665 N N . ALA A 1 90 ? 14.858 -11.097 -24.402 1.00 92.38 90 ALA A N 1
ATOM 666 C CA . ALA A 1 90 ? 16.009 -12.000 -24.429 1.00 92.38 90 ALA A CA 1
ATOM 667 C C . ALA A 1 90 ? 15.803 -13.255 -25.305 1.00 92.38 90 ALA A C 1
ATOM 669 O O . ALA A 1 90 ? 16.738 -14.047 -25.442 1.00 92.38 90 ALA A O 1
ATOM 670 N N . LYS A 1 91 ? 14.592 -13.468 -25.838 1.00 66.62 91 LYS A N 1
ATOM 671 C CA . LYS A 1 91 ? 14.258 -14.557 -26.769 1.00 66.62 91 LYS A CA 1
ATOM 672 C C . LYS A 1 91 ? 14.391 -14.105 -28.215 1.00 66.62 91 LYS A C 1
ATOM 674 O O . LYS A 1 91 ? 14.843 -14.948 -29.019 1.00 66.62 91 LYS A O 1
#

Foldseek 3Di:
DAEDPDADDDDPPDDPVNRCVRLLVVLLVVLLVCLPPPLPAQYEYARPPLVVSQVSSQVSNVVSVSHDVVRYDYPPVVVVVVVVVVVVVVD

Sequence (91 aa):
VVIIPAGVPRKPGMTRDDLFNTNASIVRDLAQAVAEVCPKAFVAIISNPVNSTVPIASEVLQKAGVYDPNRIFGVTTLDIVRSNAFIGEAK

Organism: NCBI:txid1563983

Mean predicted aligned error: 2.87 Å

Nearest PDB structures (foldseek):
  2dfd-assembly1_A  TM=9.480E-01  e=2.644E-09  Homo sapiens
  7xqn-assembly1_B  TM=9.385E-01  e=2.817E-09  Escherichia coli
  1smk-assembly4_G  TM=9.840E-01  e=7.268E-09  Citrullus lanatus
  2cmd-assembly1_A  TM=9.425E-01  e=4.670E-09  Escherichia coli
  6bal-assembly1_B  TM=9.501E-01  e=3.109E-08  Haemophilus influenzae Rd KW20